Protein AF-A0A533VKA4-F1 (afdb_monomer_lite)

Foldseek 3Di:
DDPPPPDPDVVQVPFDADPVPRDTHNDPVVSVVCCCPVVVVVVVVVVVCPVDDDDPPPPPDD

Sequence (62 aa):
MDYKTMVLSIVDQHKPKCYLCNNIFENIEELRKHQEIEHKDFVEFHKNKDELSPAPGDVSIF

Secondary structure (DSSP, 8-state):
---TTS---GGGGGS-B-TTT--B-SSHHHHHHHHHHHSHHHHHHHHT-TTS-S-TT-----

Structure (mmCIF, N/CA/C/O backbone):
data_AF-A0A533VKA4-F1
#
_entry.id   AF-A0A533VKA4-F1
#
loop_
_atom_site.group_PDB
_atom_site.id
_atom_site.type_symbol
_atom_site.label_atom_id
_atom_site.label_alt_id
_atom_site.label_comp_id
_atom_site.label_asym_id
_atom_site.label_entity_id
_atom_site.label_seq_id
_atom_site.pdbx_PDB_ins_code
_atom_site.Cartn_x
_atom_site.Cartn_y
_atom_site.Cartn_z
_atom_site.occupancy
_atom_site.B_iso_or_equiv
_atom_site.auth_seq_id
_atom_site.auth_comp_id
_atom_site.auth_asym_id
_atom_site.auth_atom_id
_atom_site.pdbx_PDB_model_num
ATOM 1 N N . MET A 1 1 ? -30.061 17.220 -11.914 1.00 51.50 1 MET A N 1
ATOM 2 C CA . MET A 1 1 ? -28.610 17.170 -12.181 1.00 51.50 1 MET A CA 1
ATOM 3 C C . MET A 1 1 ? -27.959 16.556 -10.958 1.00 51.50 1 MET A C 1
ATOM 5 O O . MET A 1 1 ? -27.932 17.189 -9.911 1.00 51.50 1 MET A O 1
ATOM 9 N N . ASP A 1 2 ? -27.575 15.286 -11.072 1.00 53.16 2 ASP A N 1
ATOM 10 C CA . ASP A 1 2 ? -26.967 14.490 -10.005 1.00 53.16 2 ASP A CA 1
ATOM 11 C C . ASP A 1 2 ? -25.535 14.978 -9.753 1.00 53.16 2 ASP A C 1
ATOM 13 O O . ASP A 1 2 ? -24.639 14.761 -10.563 1.00 53.16 2 ASP A O 1
ATOM 17 N N . TYR A 1 3 ? -25.302 15.637 -8.619 1.00 63.38 3 TYR A N 1
ATOM 18 C CA . TYR A 1 3 ? -23.964 16.044 -8.163 1.00 63.38 3 TYR A CA 1
ATOM 19 C C . TYR A 1 3 ? -23.165 14.870 -7.561 1.00 63.38 3 TYR A C 1
ATOM 21 O O . TYR A 1 3 ? -22.085 15.051 -7.003 1.00 63.38 3 TYR A O 1
ATOM 29 N N . LYS A 1 4 ? -23.686 13.644 -7.683 1.00 56.22 4 LYS A N 1
ATOM 30 C CA . LYS A 1 4 ? -23.171 12.423 -7.055 1.00 56.22 4 LYS A CA 1
ATOM 31 C C . LYS A 1 4 ? -21.896 11.868 -7.715 1.00 56.22 4 LYS A C 1
ATOM 33 O O . LYS A 1 4 ? -21.371 10.859 -7.263 1.00 56.22 4 LYS A O 1
ATOM 38 N N . THR A 1 5 ? -21.377 12.522 -8.757 1.00 60.22 5 THR A N 1
ATOM 39 C CA . THR A 1 5 ? -20.270 12.004 -9.589 1.00 60.22 5 THR A CA 1
ATOM 40 C C . THR A 1 5 ? -18.982 12.836 -9.516 1.00 60.22 5 THR A C 1
ATOM 42 O O . THR A 1 5 ? -18.009 12.495 -10.176 1.00 60.22 5 THR A O 1
ATOM 45 N N . MET A 1 6 ? -18.916 13.906 -8.713 1.00 63.53 6 MET A N 1
ATOM 46 C CA . MET A 1 6 ? -17.729 14.787 -8.674 1.00 63.53 6 MET A CA 1
ATOM 47 C C . MET A 1 6 ? -17.073 14.948 -7.299 1.00 63.53 6 MET A C 1
ATOM 49 O O . MET A 1 6 ? -16.386 15.936 -7.062 1.00 63.53 6 MET A O 1
ATOM 53 N N . VAL A 1 7 ? -17.223 13.977 -6.395 1.00 55.72 7 VAL A N 1
ATOM 54 C CA . VAL A 1 7 ? -16.396 13.917 -5.180 1.00 55.72 7 VAL A CA 1
ATOM 55 C C . VAL A 1 7 ? -16.059 12.457 -4.891 1.00 55.72 7 VAL A C 1
ATOM 57 O O . VAL A 1 7 ? -16.814 11.766 -4.212 1.00 55.72 7 VAL A O 1
ATOM 60 N N . LEU A 1 8 ? -14.926 11.968 -5.415 1.00 56.28 8 LEU A N 1
ATOM 61 C CA . LEU A 1 8 ? -14.282 10.813 -4.789 1.00 56.28 8 LEU A CA 1
ATOM 62 C C . LEU A 1 8 ? -13.923 11.254 -3.370 1.00 56.28 8 LEU A C 1
ATOM 64 O O . LEU A 1 8 ? -13.099 12.149 -3.184 1.00 56.28 8 LEU A O 1
ATOM 68 N N . SER A 1 9 ? -14.612 10.672 -2.395 1.00 54.00 9 SER A N 1
ATOM 69 C CA . SER A 1 9 ? -14.428 10.880 -0.966 1.00 54.00 9 SER A CA 1
ATOM 70 C C . SER A 1 9 ? -12.939 10.985 -0.636 1.00 54.00 9 SER A C 1
ATOM 72 O O . SER A 1 9 ? -12.199 10.017 -0.785 1.00 54.00 9 SER A O 1
ATOM 74 N N . ILE A 1 10 ? -12.508 12.162 -0.174 1.00 56.69 10 ILE A N 1
ATOM 75 C CA . ILE A 1 10 ? -11.118 12.497 0.201 1.00 56.69 10 ILE A CA 1
ATOM 76 C C . ILE A 1 10 ? -10.518 11.435 1.150 1.00 56.69 10 ILE A C 1
ATOM 78 O O . ILE A 1 10 ? -9.314 11.217 1.189 1.00 56.69 10 ILE A O 1
ATOM 82 N N . VAL A 1 11 ? -11.386 10.726 1.872 1.00 55.03 11 VAL A N 1
ATOM 83 C CA . VAL A 1 11 ? -11.075 9.675 2.842 1.00 55.03 11 VAL A CA 1
ATOM 84 C C . VAL A 1 11 ? -10.292 8.494 2.247 1.00 55.03 11 VAL A C 1
ATOM 86 O O . VAL A 1 11 ? -9.456 7.931 2.948 1.00 55.03 11 VAL A O 1
ATOM 89 N N . ASP A 1 12 ? -10.492 8.137 0.973 1.00 55.22 12 ASP A N 1
ATOM 90 C CA . ASP A 1 12 ? -9.762 7.009 0.361 1.00 55.22 12 ASP A CA 1
ATOM 91 C C . ASP A 1 12 ? -8.351 7.404 -0.124 1.00 55.22 12 ASP A C 1
ATOM 93 O O . ASP A 1 12 ? -7.502 6.550 -0.361 1.00 55.22 12 ASP A O 1
ATOM 97 N N . GLN A 1 13 ? -8.049 8.708 -0.210 1.00 59.47 13 GLN A N 1
ATOM 98 C CA . GLN A 1 13 ? -6.772 9.211 -0.742 1.00 59.47 13 GLN A CA 1
ATOM 99 C C . GLN A 1 13 ? -5.571 8.988 0.191 1.00 59.47 13 GLN A C 1
ATOM 101 O O . GLN A 1 13 ? -4.434 9.195 -0.226 1.00 59.47 13 GLN A O 1
ATOM 106 N N . HIS A 1 14 ? -5.795 8.561 1.436 1.00 69.81 14 HIS A N 1
ATOM 107 C CA . HIS A 1 14 ? -4.725 8.347 2.413 1.00 69.81 14 HIS A CA 1
ATOM 108 C C . HIS A 1 14 ? -4.328 6.887 2.611 1.00 69.81 14 HIS A C 1
ATOM 110 O O . HIS A 1 14 ? -3.342 6.627 3.305 1.00 69.81 14 HIS A O 1
ATOM 116 N N . LYS A 1 15 ? -5.054 5.934 2.017 1.00 81.62 15 LYS A N 1
ATOM 117 C CA . LYS A 1 15 ? -4.713 4.525 2.185 1.00 81.62 15 LYS A CA 1
ATOM 118 C C . LYS A 1 15 ? -3.513 4.163 1.309 1.00 81.62 15 LYS A C 1
ATOM 120 O O . LYS A 1 15 ? -3.567 4.350 0.090 1.00 81.62 15 LYS A O 1
ATOM 125 N N . PRO A 1 16 ? -2.413 3.661 1.893 1.00 87.44 16 PRO A N 1
ATOM 126 C CA . PRO A 1 16 ? -1.269 3.224 1.111 1.00 87.44 16 PRO A CA 1
ATOM 127 C C . PRO A 1 16 ? -1.664 2.067 0.193 1.00 87.44 16 PRO A C 1
ATOM 129 O O . PRO A 1 16 ? -2.298 1.103 0.618 1.00 87.44 16 PRO A O 1
ATOM 132 N N . LYS A 1 17 ? -1.260 2.152 -1.075 1.00 88.81 17 LYS A N 1
ATOM 133 C CA . LYS A 1 17 ? -1.477 1.101 -2.071 1.00 88.81 17 LYS A CA 1
ATOM 134 C C . LYS A 1 17 ? -0.157 0.503 -2.533 1.00 88.81 17 LYS A C 1
ATOM 136 O O . LYS A 1 17 ? 0.841 1.213 -2.668 1.00 88.81 17 LYS A O 1
ATOM 141 N N . CYS A 1 18 ? -0.157 -0.789 -2.826 1.00 90.06 18 CYS A N 1
ATOM 142 C CA . CYS A 1 18 ? 0.975 -1.430 -3.475 1.00 90.06 18 CYS A CA 1
ATOM 143 C C . CYS A 1 18 ? 0.989 -1.072 -4.961 1.00 90.06 18 CYS A C 1
ATOM 145 O O . CYS A 1 18 ? 0.025 -1.330 -5.669 1.00 90.06 18 CYS A O 1
ATOM 147 N N . TYR A 1 19 ? 2.087 -0.508 -5.457 1.00 85.62 19 TYR A N 1
ATOM 148 C CA . TYR A 1 19 ? 2.209 -0.110 -6.865 1.00 85.62 19 TYR A CA 1
ATOM 149 C C . TYR A 1 19 ? 2.377 -1.288 -7.834 1.00 85.62 19 TYR A C 1
ATOM 151 O O . TYR A 1 19 ? 2.192 -1.116 -9.034 1.00 85.62 19 TYR A O 1
ATOM 159 N N . LEU A 1 20 ? 2.725 -2.472 -7.322 1.00 88.56 20 LEU A N 1
ATOM 160 C CA . LEU A 1 20 ? 2.946 -3.669 -8.135 1.00 88.56 20 LEU A CA 1
ATOM 161 C C . LEU A 1 20 ? 1.641 -4.423 -8.404 1.00 88.56 20 LEU A C 1
ATOM 163 O O . LEU A 1 20 ? 1.424 -4.899 -9.514 1.00 88.56 20 LEU A O 1
ATOM 167 N N . CYS A 1 21 ? 0.759 -4.505 -7.405 1.00 92.31 21 CYS A N 1
ATOM 168 C CA . CYS A 1 21 ? -0.475 -5.292 -7.482 1.00 92.31 21 CYS A CA 1
ATOM 169 C C . CYS A 1 21 ? -1.757 -4.490 -7.204 1.00 92.31 21 CYS A C 1
ATOM 171 O O . CYS A 1 21 ? -2.847 -5.047 -7.260 1.00 92.31 21 CYS A O 1
ATOM 173 N N . ASN A 1 22 ? -1.650 -3.187 -6.922 1.00 88.44 22 ASN A N 1
ATOM 174 C CA . ASN A 1 22 ? -2.758 -2.272 -6.614 1.00 88.44 22 ASN A CA 1
ATOM 175 C C . ASN A 1 22 ? -3.618 -2.642 -5.393 1.00 88.44 22 ASN A C 1
ATOM 177 O O . ASN A 1 22 ? -4.678 -2.049 -5.197 1.00 88.44 22 ASN A O 1
ATOM 181 N N . ASN A 1 23 ? -3.152 -3.552 -4.534 1.00 89.81 23 ASN A N 1
ATOM 182 C CA . ASN A 1 23 ? -3.800 -3.817 -3.251 1.00 89.81 23 ASN A CA 1
ATOM 183 C C . ASN A 1 23 ? -3.718 -2.590 -2.336 1.00 89.81 23 ASN A C 1
ATOM 185 O O . ASN A 1 23 ? -2.678 -1.932 -2.259 1.00 89.81 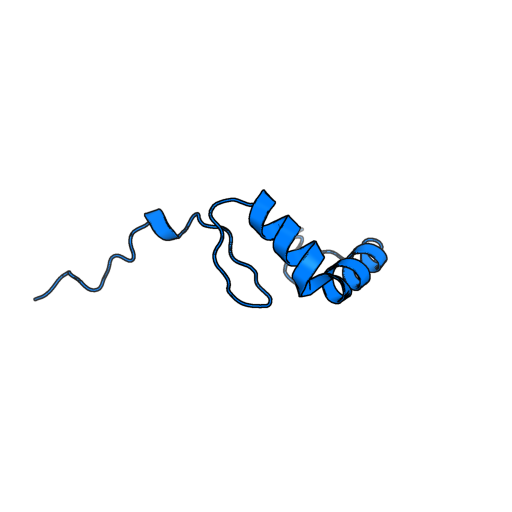23 ASN A O 1
ATOM 189 N N . ILE A 1 24 ? -4.820 -2.293 -1.650 1.00 89.50 24 ILE A N 1
ATOM 190 C CA . ILE A 1 24 ? -4.960 -1.152 -0.741 1.00 89.50 24 ILE A CA 1
ATOM 191 C C . ILE A 1 24 ? -4.812 -1.660 0.692 1.00 89.50 24 ILE A C 1
ATOM 193 O O . ILE A 1 24 ? -5.403 -2.675 1.057 1.00 89.50 24 ILE A O 1
ATOM 197 N N . PHE A 1 25 ? -4.035 -0.948 1.498 1.00 89.81 25 PHE A N 1
ATOM 198 C CA . PHE A 1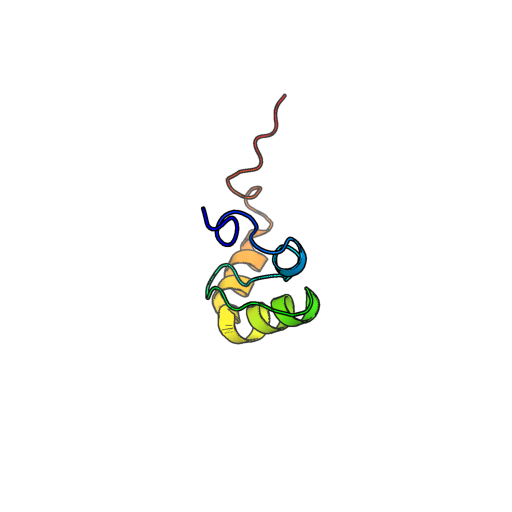 25 ? -3.725 -1.301 2.878 1.00 89.81 25 PHE A CA 1
ATOM 199 C C . PHE A 1 25 ? -4.183 -0.193 3.824 1.00 89.81 25 PHE A C 1
ATOM 201 O O . PHE A 1 25 ? -4.244 0.976 3.454 1.00 89.81 25 PHE A O 1
ATOM 208 N N . GLU A 1 26 ? -4.488 -0.556 5.068 1.00 89.06 26 GLU A N 1
ATOM 209 C CA . GLU A 1 26 ? -4.917 0.410 6.090 1.00 89.06 26 GLU A CA 1
ATOM 210 C C . GLU A 1 26 ? -3.765 1.301 6.572 1.00 89.06 26 GLU A C 1
ATOM 212 O O . GLU A 1 26 ? -3.983 2.433 6.997 1.00 89.06 26 GLU A O 1
ATOM 217 N N . ASN A 1 27 ? -2.529 0.803 6.517 1.00 88.50 27 ASN A N 1
ATOM 218 C CA . ASN A 1 27 ? -1.347 1.520 6.977 1.00 88.50 27 ASN A CA 1
ATOM 219 C C . ASN A 1 27 ? -0.091 1.099 6.198 1.00 88.50 27 ASN A C 1
ATOM 221 O O . ASN A 1 27 ? -0.070 0.098 5.477 1.00 88.50 27 ASN A O 1
ATOM 225 N N . ILE A 1 28 ? 0.961 1.908 6.331 1.00 88.12 28 ILE A N 1
ATOM 226 C CA . ILE A 1 28 ? 2.213 1.733 5.590 1.00 88.12 28 ILE A CA 1
ATOM 227 C C . ILE A 1 28 ? 2.979 0.478 6.026 1.00 88.12 28 ILE A C 1
ATOM 229 O O . ILE A 1 28 ? 3.691 -0.106 5.216 1.00 88.12 28 ILE A O 1
ATOM 233 N N . GLU A 1 29 ? 2.833 0.037 7.277 1.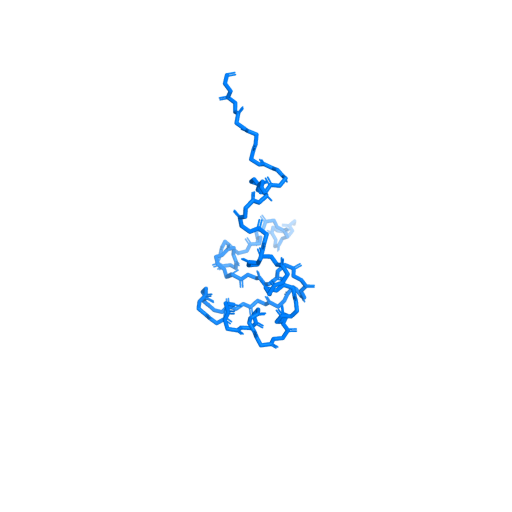00 91.31 29 GLU A N 1
ATOM 234 C CA . GLU A 1 29 ? 3.520 -1.153 7.788 1.00 91.31 29 GLU A CA 1
ATOM 235 C C . GLU A 1 29 ? 2.986 -2.426 7.130 1.00 91.31 29 GLU A C 1
ATOM 237 O O . GLU A 1 29 ? 3.767 -3.272 6.698 1.00 91.31 29 GLU A O 1
ATOM 242 N N . GLU A 1 30 ? 1.666 -2.533 6.982 1.00 93.44 30 GLU A N 1
ATOM 243 C CA . GLU A 1 30 ? 1.019 -3.647 6.287 1.00 93.44 30 GLU A CA 1
ATOM 244 C C . GLU A 1 30 ? 1.388 -3.666 4.798 1.00 93.44 30 GLU A C 1
ATOM 246 O O . GLU A 1 30 ? 1.684 -4.729 4.253 1.00 93.44 30 GLU A O 1
ATOM 251 N N . LEU A 1 31 ? 1.485 -2.492 4.159 1.00 92.56 31 LEU A N 1
ATOM 252 C CA . LEU A 1 31 ? 2.004 -2.390 2.794 1.00 92.56 31 LEU A CA 1
ATOM 253 C C . LEU A 1 31 ? 3.457 -2.893 2.701 1.00 92.56 31 LEU A C 1
ATOM 255 O O . LEU A 1 31 ? 3.784 -3.647 1.784 1.00 92.56 31 LEU A O 1
ATOM 259 N N . ARG A 1 32 ? 4.330 -2.504 3.639 1.00 89.94 32 ARG A N 1
ATOM 260 C CA . ARG A 1 32 ? 5.739 -2.935 3.643 1.00 89.94 32 ARG A CA 1
ATOM 261 C C . ARG A 1 32 ? 5.868 -4.445 3.808 1.00 89.94 32 ARG A C 1
ATOM 263 O O . ARG A 1 32 ? 6.556 -5.072 3.010 1.00 89.94 32 ARG A O 1
ATOM 270 N N . LYS A 1 33 ? 5.155 -5.037 4.771 1.00 94.12 33 LYS A N 1
ATOM 271 C CA . LYS A 1 33 ? 5.139 -6.498 4.957 1.00 94.12 33 LYS A CA 1
ATOM 272 C C . LYS A 1 33 ? 4.639 -7.212 3.706 1.00 94.12 33 LYS A C 1
ATOM 274 O O . LYS A 1 33 ? 5.235 -8.195 3.283 1.00 94.12 33 LYS A O 1
ATOM 279 N N . HIS A 1 34 ? 3.574 -6.704 3.090 1.00 95.00 34 HIS A N 1
ATOM 280 C CA . HIS A 1 34 ? 3.069 -7.248 1.835 1.00 95.00 34 HIS A CA 1
ATOM 281 C C . HIS A 1 34 ? 4.136 -7.217 0.731 1.00 95.00 34 HIS A C 1
ATOM 283 O O . HIS A 1 34 ? 4.333 -8.221 0.054 1.00 95.00 34 HIS A O 1
ATOM 289 N N . GLN A 1 35 ? 4.862 -6.106 0.573 1.00 90.31 35 GLN A N 1
ATOM 290 C CA . GLN A 1 35 ? 5.948 -6.009 -0.405 1.00 90.31 35 GLN A CA 1
ATOM 291 C C . GLN A 1 35 ? 7.088 -6.995 -0.108 1.00 90.31 35 GLN A C 1
ATOM 293 O O . GLN A 1 35 ? 7.620 -7.594 -1.037 1.00 90.31 35 GLN A O 1
ATOM 298 N N . GLU A 1 36 ? 7.443 -7.202 1.161 1.00 90.94 36 GLU A N 1
ATOM 299 C CA . GLU A 1 36 ? 8.507 -8.135 1.562 1.00 90.94 36 GLU A CA 1
ATOM 300 C C . GLU A 1 36 ? 8.129 -9.616 1.404 1.00 90.94 36 GLU A C 1
ATOM 302 O O . GLU A 1 36 ? 9.016 -10.445 1.211 1.00 90.94 36 GLU A O 1
ATOM 307 N N . ILE A 1 37 ? 6.839 -9.955 1.486 1.00 93.81 37 ILE A N 1
ATOM 308 C CA . ILE A 1 37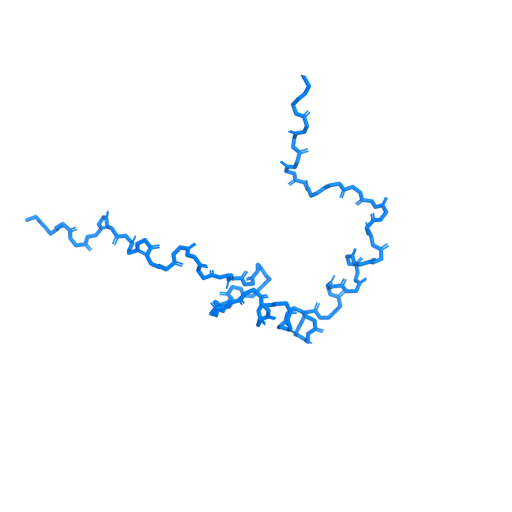 ? 6.349 -11.340 1.399 1.00 93.81 37 ILE A CA 1
ATOM 309 C C . ILE A 1 37 ? 5.943 -11.688 -0.038 1.00 93.81 37 ILE A C 1
ATOM 311 O O . ILE A 1 37 ? 6.441 -12.659 -0.600 1.00 93.81 37 ILE A O 1
ATOM 315 N N . GLU A 1 38 ? 5.076 -10.879 -0.649 1.00 94.00 38 GLU A N 1
ATOM 316 C CA . GLU A 1 38 ? 4.460 -11.164 -1.956 1.00 94.00 38 GLU A CA 1
ATOM 317 C C . GLU A 1 38 ? 5.305 -10.658 -3.133 1.00 94.00 38 GLU A C 1
ATOM 319 O O . GLU A 1 38 ? 5.172 -11.126 -4.264 1.00 94.00 38 GLU A O 1
ATOM 324 N N . HIS A 1 39 ? 6.175 -9.678 -2.883 1.00 92.25 39 HIS A N 1
ATOM 325 C CA . HIS A 1 39 ? 7.027 -9.053 -3.895 1.00 92.25 39 HIS A CA 1
ATOM 326 C C . HIS A 1 39 ? 8.501 -9.062 -3.477 1.00 92.25 39 HIS A C 1
ATOM 328 O O . HIS A 1 39 ? 9.264 -8.154 -3.820 1.00 92.25 39 HIS A O 1
ATOM 334 N N . LYS A 1 40 ? 8.905 -10.108 -2.747 1.00 87.94 40 LYS A N 1
ATOM 335 C CA . LYS A 1 40 ? 10.247 -10.267 -2.182 1.00 87.94 40 LYS A CA 1
ATOM 336 C C . LYS A 1 40 ? 11.347 -10.096 -3.227 1.00 87.94 40 LYS A C 1
ATOM 338 O O . LYS A 1 40 ? 12.275 -9.329 -2.997 1.00 87.94 40 LYS A O 1
ATOM 343 N N . ASP A 1 41 ? 11.204 -10.723 -4.394 1.00 85.88 41 ASP A N 1
ATOM 344 C CA . ASP A 1 41 ? 12.181 -10.629 -5.486 1.00 85.88 41 ASP A CA 1
ATOM 345 C C . ASP A 1 41 ? 12.386 -9.185 -5.963 1.00 85.88 41 ASP A C 1
ATOM 347 O O . ASP A 1 41 ? 13.508 -8.757 -6.234 1.00 85.88 41 ASP A O 1
ATOM 351 N N . PHE A 1 42 ? 11.302 -8.406 -6.023 1.00 84.62 42 PHE A N 1
ATOM 352 C CA . PHE A 1 42 ? 11.356 -6.995 -6.390 1.00 84.62 42 PHE A CA 1
ATOM 353 C C . PHE A 1 42 ? 12.050 -6.174 -5.299 1.00 84.62 42 PHE A C 1
ATOM 355 O O . PHE A 1 42 ? 12.945 -5.381 -5.591 1.00 84.62 42 PHE A O 1
ATOM 362 N N . VAL A 1 43 ? 11.684 -6.389 -4.034 1.00 82.88 43 VAL A N 1
ATOM 363 C CA . VAL A 1 43 ? 12.300 -5.689 -2.898 1.00 82.88 43 VAL A CA 1
ATOM 364 C C . VAL A 1 43 ? 13.792 -6.011 -2.796 1.00 82.88 43 VAL A C 1
ATOM 366 O O . VAL A 1 43 ? 14.597 -5.099 -2.636 1.00 82.88 43 VAL A O 1
ATOM 369 N N . GLU A 1 44 ? 14.192 -7.274 -2.940 1.00 83.81 44 GLU A N 1
ATOM 370 C CA . GLU A 1 44 ? 15.599 -7.692 -2.891 1.00 83.81 44 GLU A CA 1
ATOM 371 C C . GLU A 1 44 ? 16.414 -7.131 -4.063 1.00 83.81 44 GLU A C 1
ATOM 373 O O . GLU A 1 44 ? 17.556 -6.704 -3.869 1.00 83.81 44 GLU A O 1
ATOM 378 N N . PHE A 1 45 ? 15.828 -7.061 -5.261 1.00 79.19 45 PHE A N 1
ATOM 379 C CA . PHE A 1 45 ? 16.466 -6.454 -6.431 1.00 79.19 45 PHE A CA 1
ATOM 380 C C . PHE A 1 45 ? 16.707 -4.950 -6.255 1.00 79.19 45 PHE A C 1
ATOM 382 O O . PHE A 1 45 ? 17.750 -4.440 -6.664 1.00 79.19 45 PHE A O 1
ATOM 389 N N . HIS A 1 46 ? 15.763 -4.242 -5.633 1.00 71.25 46 HIS A N 1
ATOM 390 C CA . HIS A 1 46 ? 15.882 -2.808 -5.372 1.00 71.25 46 HIS A CA 1
ATOM 391 C C . HIS A 1 46 ? 16.771 -2.493 -4.162 1.00 71.25 46 HIS A C 1
ATOM 393 O O . HIS A 1 46 ? 17.535 -1.536 -4.222 1.00 71.25 46 HIS A O 1
ATOM 399 N N . LYS A 1 47 ? 16.773 -3.340 -3.127 1.00 67.75 47 LYS A N 1
ATOM 400 C CA . LYS A 1 47 ? 17.629 -3.191 -1.937 1.00 67.75 47 LYS A CA 1
ATOM 401 C C . LYS A 1 47 ? 19.123 -3.358 -2.237 1.00 67.75 47 LYS A C 1
ATOM 403 O O . LYS A 1 47 ? 19.973 -2.798 -1.558 1.00 67.75 47 LYS A O 1
ATOM 408 N N . ASN A 1 48 ? 19.459 -4.130 -3.271 1.00 59.75 48 ASN A N 1
ATOM 409 C CA . ASN A 1 48 ? 20.832 -4.232 -3.783 1.00 59.75 48 ASN A CA 1
ATOM 410 C C . ASN A 1 48 ? 21.194 -3.093 -4.756 1.00 59.75 48 ASN A C 1
ATOM 412 O O . ASN A 1 48 ? 22.336 -3.003 -5.197 1.00 59.75 48 ASN A O 1
ATOM 416 N N . LYS A 1 49 ? 20.229 -2.237 -5.112 1.00 53.78 49 LYS A N 1
ATOM 417 C CA . LYS A 1 49 ? 20.376 -1.121 -6.054 1.00 53.78 49 LYS A CA 1
ATOM 418 C C . LYS A 1 49 ? 20.289 0.255 -5.400 1.00 53.78 49 LYS A C 1
ATOM 420 O O . LYS A 1 49 ? 20.347 1.238 -6.129 1.00 53.78 49 LYS A O 1
ATOM 425 N N . ASP A 1 50 ? 20.233 0.355 -4.072 1.00 52.56 50 ASP A N 1
ATOM 426 C CA . ASP A 1 50 ? 20.345 1.636 -3.356 1.00 52.56 50 ASP A CA 1
ATOM 427 C C . ASP A 1 50 ? 21.679 2.383 -3.640 1.00 52.56 50 ASP A C 1
ATOM 429 O O . ASP A 1 50 ? 21.815 3.552 -3.294 1.00 52.56 50 ASP A O 1
ATOM 433 N N . GLU A 1 51 ? 22.647 1.766 -4.339 1.00 53.97 51 GLU A N 1
ATOM 434 C CA . GLU A 1 51 ? 23.823 2.450 -4.913 1.00 53.97 51 GLU A CA 1
ATOM 435 C C . GLU A 1 51 ? 23.575 3.126 -6.279 1.00 53.97 51 GLU A C 1
ATOM 437 O O . GLU A 1 51 ? 24.439 3.848 -6.777 1.00 53.97 51 GLU A O 1
ATOM 442 N N . LEU A 1 52 ? 22.420 2.925 -6.921 1.00 53.12 52 LEU A N 1
ATOM 443 C CA . LEU A 1 52 ? 22.143 3.447 -8.258 1.00 53.12 52 LEU A CA 1
ATOM 444 C C . LEU A 1 52 ? 20.785 4.147 -8.335 1.00 53.12 52 LEU A C 1
ATOM 446 O O . LEU A 1 52 ? 19.757 3.573 -8.689 1.00 53.12 52 LEU A O 1
ATOM 450 N N . SER A 1 53 ? 20.904 5.464 -8.181 1.00 44.12 53 SER A N 1
ATOM 451 C CA . SER A 1 53 ? 20.063 6.542 -8.705 1.00 44.12 53 SER A CA 1
ATOM 452 C C . SER A 1 53 ? 18.709 6.806 -8.029 1.00 44.12 53 SER A C 1
ATOM 454 O O . SER A 1 53 ? 17.946 5.878 -7.761 1.00 44.12 53 SER A O 1
ATOM 456 N N . PRO A 1 54 ? 18.387 8.095 -7.784 1.00 49.69 54 PRO A N 1
ATOM 457 C CA . PRO A 1 54 ? 17.078 8.504 -7.295 1.00 49.69 54 PRO A CA 1
ATOM 458 C C . PRO A 1 54 ? 15.975 8.024 -8.241 1.00 49.69 54 PRO A C 1
ATOM 460 O O . PRO A 1 54 ? 16.203 7.826 -9.438 1.00 49.69 54 PRO A O 1
ATOM 463 N N . ALA A 1 55 ? 14.776 7.825 -7.689 1.00 52.34 55 ALA A N 1
ATOM 464 C CA . ALA A 1 55 ? 13.612 7.394 -8.451 1.00 52.34 55 ALA A CA 1
ATOM 465 C C . ALA A 1 55 ? 13.475 8.238 -9.737 1.00 52.34 55 ALA A C 1
ATOM 467 O O . ALA A 1 55 ? 13.632 9.461 -9.667 1.00 52.34 55 ALA A O 1
ATOM 468 N N . PRO A 1 56 ? 13.199 7.627 -10.907 1.00 46.34 56 PRO A N 1
ATOM 469 C CA . PRO A 1 56 ? 13.035 8.356 -12.162 1.00 46.34 56 PRO A CA 1
ATOM 470 C C . PRO A 1 56 ? 11.817 9.284 -12.035 1.00 46.34 56 PRO A C 1
ATOM 472 O O . PRO A 1 56 ? 10.676 8.864 -12.204 1.00 46.34 56 PRO A O 1
ATOM 475 N N . GLY A 1 57 ? 12.066 10.530 -11.640 1.00 54.53 57 GLY A N 1
ATOM 476 C CA . GLY A 1 57 ? 11.049 11.485 -11.198 1.00 54.53 57 GLY A CA 1
ATOM 477 C C . GLY A 1 57 ? 11.572 12.527 -10.205 1.00 54.53 57 GLY A C 1
ATOM 478 O O . GLY A 1 57 ? 10.973 13.594 -10.098 1.00 54.53 57 GLY A O 1
ATOM 479 N N . ASP A 1 58 ? 12.704 12.270 -9.541 1.00 54.97 58 ASP A N 1
ATOM 480 C CA . ASP A 1 58 ? 13.416 13.276 -8.745 1.00 54.97 58 ASP A CA 1
ATOM 481 C C . ASP A 1 58 ? 14.169 14.228 -9.692 1.00 54.97 58 ASP A C 1
ATOM 483 O O . ASP A 1 58 ? 15.356 14.082 -9.989 1.00 54.97 58 ASP A O 1
ATOM 487 N N . VAL A 1 59 ? 13.433 15.164 -10.296 1.00 54.28 59 VAL A N 1
ATOM 488 C CA . VAL A 1 59 ? 14.045 16.270 -11.033 1.00 54.28 59 VAL A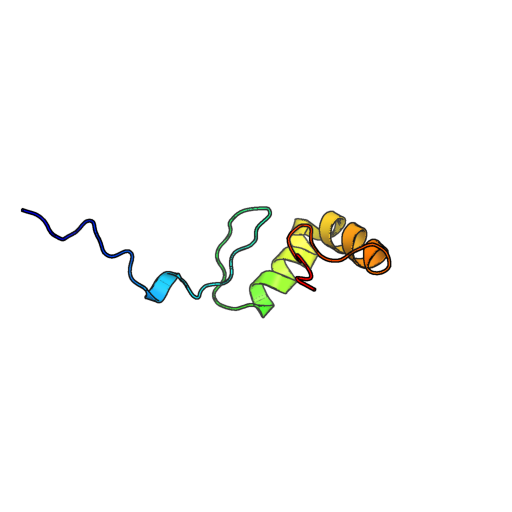 CA 1
ATOM 489 C C . VAL A 1 59 ? 14.601 17.228 -9.990 1.00 54.28 59 VAL A C 1
ATOM 491 O O . VAL A 1 59 ? 13.874 18.052 -9.438 1.00 54.28 59 VAL A O 1
ATOM 494 N N . SER A 1 60 ? 15.899 17.117 -9.724 1.00 57.31 60 SER A N 1
ATOM 495 C CA . SER A 1 60 ? 16.649 18.130 -8.988 1.00 57.31 60 SER A CA 1
ATOM 496 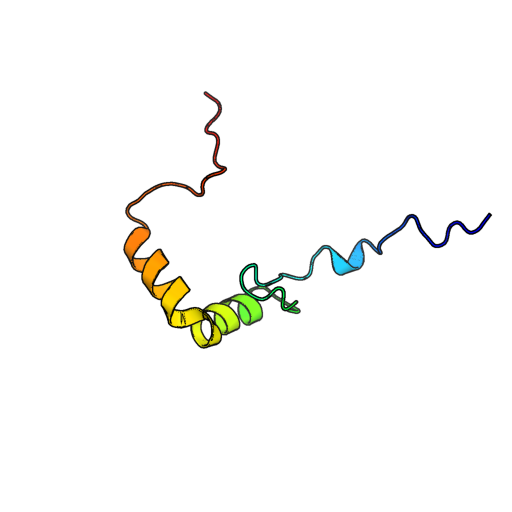C C . SER A 1 60 ? 16.654 19.414 -9.824 1.00 57.31 60 SER A C 1
ATOM 498 O O . SER A 1 60 ? 17.448 19.563 -10.753 1.00 57.31 60 SER A O 1
ATOM 500 N N . ILE A 1 61 ? 15.707 20.312 -9.548 1.00 51.75 61 ILE A N 1
ATOM 501 C CA . ILE A 1 61 ? 15.665 21.656 -10.130 1.00 51.75 61 ILE A CA 1
ATOM 502 C C . ILE A 1 61 ? 16.783 22.455 -9.454 1.00 51.75 61 ILE A C 1
ATOM 504 O O . ILE A 1 61 ? 16.648 22.844 -8.294 1.00 51.75 61 ILE A O 1
ATOM 508 N N . PHE A 1 62 ? 17.891 22.643 -10.170 1.00 61.69 62 PHE A N 1
ATOM 509 C CA . PHE A 1 62 ? 18.900 23.657 -9.865 1.00 61.69 62 PHE A CA 1
ATOM 510 C C . PHE A 1 62 ? 18.616 24.923 -10.671 1.00 61.69 62 PHE A C 1
ATOM 512 O O . PHE A 1 62 ? 18.243 24.784 -11.860 1.00 61.69 62 PHE A O 1
#

Radius of gyration: 16.77 Å; chains: 1; bounding box: 52×35×20 Å

pLDDT: mean 72.73, std 17.05, range [44.12, 95.0]